Protein AF-A0A920UZS4-F1 (afdb_monomer)

Solvent-accessible surface area (backbone atoms only — not comparable to full-atom values): 7931 Å² total; per-residue (Å²): 126,90,69,92,79,90,79,90,76,89,75,79,86,76,70,95,82,78,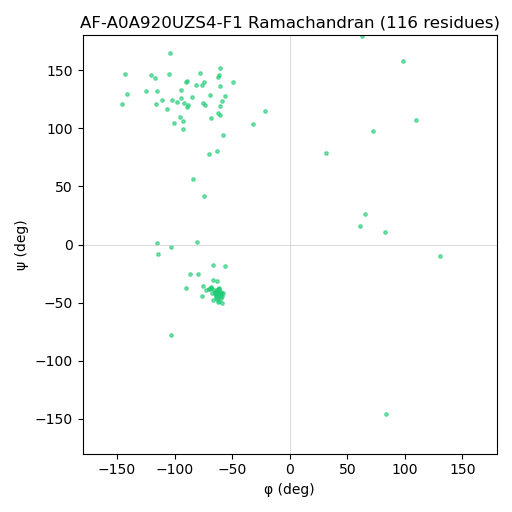79,85,78,76,76,83,70,78,75,83,76,78,84,65,104,62,88,72,96,71,86,78,75,66,60,69,60,52,51,52,53,50,49,51,49,63,72,44,34,79,64,44,51,48,53,55,54,49,52,42,29,52,54,38,52,52,48,51,54,51,39,44,74,72,66,35,50,69,63,78,94,77,67,54,80,64,86,50,67,50,80,55,98,56,64,64,62,61,52,48,53,37,69,75,65,72,53,84,83,133

Sequence (118 aa):
MPGRNIGVFCRCPKAPGTSHGAPDQGATHSAGEGDQNICTAQVLLANIAALYAMYHGPQGLKTIASGFTDSVKFSHLSLAAFGYTVVGEGYFDTLKIYPLASPEKSRRARANHGSIFA

Nearest PDB structures (foldseek):
  6m4y-assembly1_A-2  TM=8.102E-01  e=1.957E+00  Methanocaldococcus jannaschii DSM 2661
  3f9t-assembly1_B  TM=8.069E-01  e=2.243E+00  Methanocaldococcus jannaschii
  6jy1-assembly1_A-2  TM=8.122E-01  e=2.401E+00  Methanocaldococcus jannaschii DSM 2661

Foldseek 3Di:
DDDDDDDDDDDDDDDPDDDDDDPPPPDPPDDDPDDDPCPDDPVVVVVVVVVVCVVCDPVNVVVVQVVLQVVVVVVVVVCVVVVWDWDDDDDGNDIDTDDDPDVVVVVVVCVPPVDDDD

Mean predicted aligned error: 13.3 Å

pLDDT: mean 75.17, std 16.48, range [42.19, 96.88]

Structure (mmCIF, N/CA/C/O backbone):
data_AF-A0A920UZS4-F1
#
_entry.id   AF-A0A920UZS4-F1
#
loop_
_atom_site.group_PDB
_atom_site.id
_atom_site.type_symbol
_atom_site.label_atom_id
_atom_site.label_alt_id
_atom_site.label_comp_id
_atom_site.label_asym_id
_atom_site.label_entity_id
_atom_site.label_seq_id
_atom_site.pdbx_PDB_ins_code
_atom_site.Cartn_x
_atom_site.Cartn_y
_atom_site.Cartn_z
_atom_site.occupancy
_atom_site.B_iso_or_equiv
_atom_site.auth_seq_id
_atom_site.auth_comp_id
_atom_site.auth_asym_id
_atom_site.auth_atom_id
_atom_site.pdbx_PDB_model_num
ATOM 1 N N . MET A 1 1 ? -7.329 -6.733 -24.649 1.00 53.38 1 MET A N 1
ATOM 2 C CA . MET A 1 1 ? -6.872 -5.874 -23.536 1.00 53.38 1 MET A CA 1
ATOM 3 C C . MET A 1 1 ? -6.774 -4.443 -24.050 1.00 53.38 1 MET A C 1
ATOM 5 O O . MET A 1 1 ? -6.034 -4.245 -25.000 1.00 53.38 1 MET A O 1
ATOM 9 N N . PRO A 1 2 ? -7.461 -3.460 -23.453 1.00 68.31 2 PRO A N 1
ATOM 10 C CA . PRO A 1 2 ? -6.699 -2.499 -22.665 1.00 68.31 2 PRO A CA 1
ATOM 11 C C . PRO A 1 2 ? -5.659 -1.522 -23.231 1.00 68.31 2 PRO A C 1
ATOM 13 O O . PRO A 1 2 ? -4.798 -1.180 -22.431 1.00 68.31 2 PRO A O 1
ATOM 16 N N . GLY A 1 3 ? -5.638 -1.055 -24.481 1.00 67.88 3 GLY A N 1
ATOM 17 C CA . GLY A 1 3 ? -4.635 -0.052 -24.897 1.00 67.88 3 GLY A CA 1
ATOM 18 C C . GLY A 1 3 ? -3.266 -0.633 -25.302 1.00 67.88 3 GLY A C 1
ATOM 19 O O . GLY A 1 3 ? -3.209 -1.682 -25.936 1.00 67.88 3 GLY A O 1
ATOM 20 N N . ARG A 1 4 ? -2.151 0.068 -25.029 1.00 69.88 4 ARG A N 1
ATOM 21 C CA . ARG A 1 4 ? -0.830 -0.244 -25.625 1.00 69.88 4 ARG A CA 1
ATOM 22 C C . ARG A 1 4 ? -0.033 -1.275 -24.812 1.00 69.88 4 ARG A C 1
ATOM 24 O O . ARG A 1 4 ? 0.325 -1.012 -23.668 1.00 69.88 4 ARG A O 1
ATOM 31 N N . ASN A 1 5 ? 0.303 -2.412 -25.423 1.00 77.75 5 ASN A N 1
ATOM 32 C CA . ASN A 1 5 ? 1.131 -3.473 -24.842 1.00 77.75 5 ASN A CA 1
ATOM 33 C C . ASN A 1 5 ? 2.557 -3.478 -25.426 1.00 77.75 5 ASN A C 1
ATOM 35 O O . ASN A 1 5 ? 2.773 -3.154 -26.592 1.00 77.75 5 ASN A O 1
ATOM 39 N N . ILE A 1 6 ? 3.546 -3.849 -24.608 1.00 80.56 6 ILE A N 1
ATOM 40 C CA . ILE A 1 6 ? 4.926 -4.073 -25.061 1.00 80.56 6 ILE A CA 1
ATOM 41 C C . ILE A 1 6 ? 5.094 -5.563 -25.368 1.00 80.56 6 ILE A C 1
ATOM 43 O O . ILE A 1 6 ? 4.809 -6.403 -24.517 1.00 80.56 6 ILE A O 1
ATOM 47 N N . GLY A 1 7 ? 5.558 -5.885 -26.576 1.00 79.69 7 GLY A N 1
ATOM 48 C CA . GLY A 1 7 ? 5.863 -7.249 -27.006 1.00 79.69 7 GLY A CA 1
ATOM 49 C C . GLY A 1 7 ? 7.343 -7.411 -27.337 1.00 79.69 7 GLY A C 1
ATOM 50 O O . GLY A 1 7 ? 7.963 -6.507 -27.894 1.00 79.69 7 GLY A O 1
ATOM 51 N N . VAL A 1 8 ? 7.908 -8.573 -27.010 1.00 79.81 8 VAL A N 1
ATOM 52 C CA . VAL A 1 8 ? 9.258 -8.950 -27.442 1.00 79.81 8 VAL A CA 1
ATOM 53 C C . VAL A 1 8 ? 9.135 -9.725 -28.749 1.00 79.81 8 VAL A C 1
ATOM 55 O O . VAL A 1 8 ? 8.463 -10.752 -28.795 1.00 79.81 8 VAL A O 1
ATOM 58 N N . PHE A 1 9 ? 9.784 -9.238 -29.805 1.00 69.06 9 PHE A N 1
ATOM 59 C CA . PHE A 1 9 ? 9.847 -9.926 -31.093 1.00 69.06 9 PHE A CA 1
ATOM 60 C C . PHE A 1 9 ? 11.266 -10.425 -31.354 1.00 69.06 9 PHE A C 1
ATOM 62 O O . PHE A 1 9 ? 12.221 -9.647 -31.370 1.00 69.06 9 PHE A O 1
ATOM 69 N N . CYS A 1 10 ? 11.404 -11.726 -31.601 1.00 70.81 10 CYS A N 1
ATOM 70 C CA . CYS A 1 10 ? 12.648 -12.290 -32.107 1.00 70.81 10 CYS A CA 1
ATOM 71 C C . CYS A 1 10 ? 12.803 -11.904 -33.577 1.00 70.81 10 CYS A C 1
ATOM 73 O O . CYS A 1 10 ? 11.972 -12.254 -34.416 1.00 70.81 10 CYS A O 1
ATOM 75 N N . ARG A 1 11 ? 13.881 -11.193 -33.906 1.00 72.06 11 ARG A N 1
ATOM 76 C CA . ARG A 1 11 ? 14.242 -10.933 -35.299 1.00 72.06 11 ARG A CA 1
ATOM 77 C C . ARG A 1 11 ? 15.040 -12.123 -35.828 1.00 72.06 11 ARG A C 1
ATOM 79 O O . ARG A 1 11 ? 16.040 -12.493 -35.219 1.00 72.06 11 ARG A O 1
ATOM 86 N N . CYS A 1 12 ? 14.640 -12.702 -36.960 1.00 66.25 12 CYS A N 1
ATOM 87 C CA . CYS A 1 12 ? 15.486 -13.683 -37.640 1.00 66.25 12 CYS A CA 1
ATOM 88 C C . CYS A 1 12 ? 16.822 -13.030 -38.052 1.00 66.25 12 CYS A C 1
ATOM 90 O O . CYS A 1 12 ? 16.800 -11.907 -38.575 1.00 66.25 12 CYS A O 1
ATOM 92 N N . PRO A 1 13 ? 17.975 -13.700 -37.852 1.00 65.88 13 PRO A N 1
ATOM 93 C CA . PRO A 1 13 ? 19.258 -13.221 -38.354 1.00 65.88 13 PRO A CA 1
ATOM 94 C C . PRO A 1 13 ? 19.185 -13.078 -39.877 1.00 65.88 13 PRO A C 1
ATOM 96 O O . PRO A 1 13 ? 18.846 -14.031 -40.578 1.00 65.88 13 PRO A O 1
ATOM 99 N N . LYS A 1 14 ? 19.461 -11.882 -40.405 1.00 58.19 14 LYS A N 1
ATOM 100 C CA . LYS A 1 14 ? 19.522 -11.672 -41.856 1.00 58.19 14 LYS A CA 1
ATOM 101 C C . LYS A 1 14 ? 20.808 -12.282 -42.415 1.00 58.19 14 LYS A C 1
ATOM 103 O O . LYS A 1 14 ? 21.872 -12.125 -41.821 1.00 58.19 14 LYS A O 1
ATOM 108 N N . ALA A 1 15 ? 20.713 -12.920 -43.580 1.00 53.41 15 ALA A N 1
ATOM 109 C CA . ALA A 1 15 ? 21.881 -13.296 -44.370 1.00 53.41 15 ALA A CA 1
ATOM 110 C C . ALA A 1 15 ? 22.678 -12.035 -44.784 1.00 53.41 15 ALA A C 1
ATOM 112 O O . ALA A 1 15 ? 22.071 -10.980 -45.015 1.00 53.41 15 ALA A O 1
ATOM 113 N N . PRO A 1 16 ? 24.020 -12.108 -44.872 1.00 45.62 16 PRO A N 1
ATOM 114 C CA . PRO A 1 16 ? 24.845 -10.966 -45.254 1.00 45.62 16 PRO A CA 1
ATOM 115 C C . PRO A 1 16 ? 24.475 -10.490 -46.668 1.00 45.62 16 PRO A C 1
ATOM 117 O O . PRO A 1 16 ? 24.585 -11.251 -47.624 1.00 45.62 16 PRO A O 1
ATOM 120 N N . GLY A 1 17 ? 24.018 -9.237 -46.795 1.00 57.06 17 GLY A N 1
ATOM 121 C CA . GLY A 1 17 ? 23.816 -8.573 -48.093 1.00 57.06 17 GLY A CA 1
ATOM 122 C C . GLY A 1 17 ? 22.468 -7.882 -48.341 1.00 57.06 17 GLY A C 1
ATOM 123 O O . GLY A 1 17 ? 22.364 -7.137 -49.309 1.00 57.06 17 GLY A O 1
ATOM 124 N N . THR A 1 18 ? 21.436 -8.044 -47.505 1.00 54.56 18 THR A N 1
ATOM 125 C CA . THR A 1 18 ? 20.143 -7.367 -47.761 1.00 54.56 18 THR A CA 1
ATOM 126 C C . THR A 1 18 ? 20.050 -6.018 -47.044 1.00 54.56 18 THR A C 1
ATOM 128 O O . THR A 1 18 ? 19.854 -5.966 -45.824 1.00 54.56 18 THR A O 1
ATOM 131 N N . SER A 1 19 ? 20.167 -4.928 -47.799 1.00 56.00 19 SER A N 1
ATOM 132 C CA . SER A 1 19 ? 19.910 -3.567 -47.332 1.00 56.00 19 SER A CA 1
ATOM 133 C C . SER A 1 19 ? 18.401 -3.280 -47.270 1.00 56.00 19 SER A C 1
ATOM 135 O O . SER A 1 19 ? 17.618 -3.796 -48.059 1.00 56.00 19 SER A O 1
ATOM 137 N N . HIS A 1 20 ? 18.021 -2.449 -46.297 1.00 48.66 20 HIS A N 1
ATOM 138 C CA . HIS A 1 20 ? 16.681 -1.899 -46.053 1.00 48.66 20 HIS A CA 1
ATOM 139 C C . HIS A 1 20 ? 15.627 -2.883 -45.511 1.00 48.66 20 HIS A C 1
ATOM 141 O O . HIS A 1 20 ? 14.952 -3.613 -46.226 1.00 48.66 20 HIS A O 1
ATOM 147 N N . GLY A 1 21 ? 15.438 -2.863 -44.190 1.00 47.09 21 GLY A N 1
ATOM 148 C CA . GLY A 1 21 ? 14.102 -3.024 -43.618 1.00 47.09 21 GLY A CA 1
ATOM 149 C C . GLY A 1 21 ? 13.702 -1.650 -43.110 1.00 47.09 21 GLY A C 1
ATOM 150 O O . GLY A 1 21 ? 14.412 -1.121 -42.256 1.00 47.09 21 GLY A O 1
ATOM 151 N N . ALA A 1 22 ? 12.651 -1.055 -43.675 1.00 48.97 22 ALA A N 1
ATOM 152 C CA . ALA A 1 22 ? 12.109 0.202 -43.176 1.00 48.97 22 ALA A CA 1
ATOM 153 C C . ALA A 1 22 ? 11.895 0.095 -41.652 1.00 48.97 22 ALA A C 1
ATOM 155 O O . ALA A 1 22 ? 11.478 -0.973 -41.184 1.00 48.97 22 ALA A O 1
ATOM 156 N N . PRO A 1 23 ? 12.189 1.137 -40.851 1.00 50.09 23 PRO A N 1
ATOM 157 C CA . PRO A 1 23 ? 11.562 1.211 -39.544 1.00 50.09 23 PRO A CA 1
ATOM 158 C C . PRO A 1 23 ? 10.055 1.168 -39.803 1.00 50.09 23 PRO A C 1
ATOM 160 O O . PRO A 1 23 ? 9.567 1.909 -40.655 1.00 50.09 23 PRO A O 1
ATOM 163 N N . ASP A 1 24 ? 9.343 0.268 -39.131 1.00 51.38 24 ASP A N 1
ATOM 164 C CA . ASP A 1 24 ? 7.891 0.359 -39.023 1.00 51.38 24 ASP A CA 1
ATOM 165 C C . ASP A 1 24 ? 7.602 1.719 -38.373 1.00 51.38 24 ASP A C 1
ATOM 167 O O . ASP A 1 24 ? 7.767 1.911 -37.166 1.00 51.38 24 ASP A O 1
ATOM 171 N N . GLN A 1 25 ? 7.364 2.726 -39.216 1.00 47.34 25 GLN A N 1
ATOM 172 C CA . GLN A 1 25 ? 6.933 4.038 -38.778 1.00 47.34 25 GLN A CA 1
ATOM 173 C C . GLN A 1 25 ? 5.529 3.821 -38.254 1.00 47.34 25 GLN A C 1
ATOM 175 O O . GLN A 1 25 ? 4.632 3.533 -39.040 1.00 47.34 25 GLN A O 1
ATOM 180 N N . GLY A 1 26 ? 5.405 3.908 -36.924 1.00 48.81 26 GLY A N 1
ATOM 181 C CA . GLY A 1 26 ? 4.218 3.557 -36.157 1.00 48.81 26 GLY A CA 1
ATOM 182 C C . GLY A 1 26 ? 2.938 3.814 -36.930 1.00 48.81 26 GLY A C 1
ATOM 183 O O . GLY A 1 26 ? 2.516 4.958 -37.086 1.00 48.81 26 GLY A O 1
ATOM 184 N N . ALA A 1 27 ? 2.347 2.731 -37.423 1.00 46.81 27 ALA A N 1
ATOM 185 C CA . ALA A 1 27 ? 1.111 2.803 -38.159 1.00 46.81 27 ALA A CA 1
ATOM 186 C C . ALA A 1 27 ? 0.029 3.395 -37.247 1.00 46.81 27 ALA A C 1
ATOM 188 O O . ALA A 1 27 ? -0.421 2.764 -36.288 1.00 46.81 27 ALA A O 1
ATOM 189 N N . THR A 1 28 ? -0.427 4.609 -37.556 1.00 52.72 28 THR A N 1
ATOM 190 C CA . THR A 1 28 ? -1.772 5.038 -37.176 1.00 52.72 28 THR A CA 1
ATOM 191 C C . THR A 1 28 ? -2.746 4.242 -38.038 1.00 52.72 28 THR A C 1
ATOM 193 O O . THR A 1 28 ? -3.229 4.724 -39.060 1.00 52.72 28 THR A O 1
ATOM 196 N N . HIS A 1 29 ? -2.972 2.979 -37.667 1.00 49.66 29 HIS A N 1
ATOM 197 C CA . HIS A 1 29 ? -4.013 2.150 -38.261 1.00 49.66 29 HIS A CA 1
ATOM 198 C C . HIS A 1 29 ? -5.371 2.794 -37.972 1.00 49.66 29 HIS A C 1
ATOM 200 O O . HIS A 1 29 ? -5.790 2.911 -36.821 1.00 49.66 29 HIS A O 1
ATOM 206 N N . SER A 1 30 ? -6.034 3.264 -39.025 1.00 47.12 30 SER A N 1
ATOM 207 C CA . SER A 1 30 ? -7.364 3.854 -38.944 1.00 47.12 30 SER A CA 1
ATOM 208 C C . SER A 1 30 ? -8.426 2.801 -38.606 1.00 47.12 30 SER A C 1
ATOM 210 O O . SER A 1 30 ? -8.507 1.768 -39.263 1.00 47.12 30 SER A O 1
ATOM 212 N N . ALA A 1 31 ? -9.218 3.124 -37.578 1.00 50.47 31 ALA A N 1
ATOM 213 C CA . ALA A 1 31 ? -10.592 2.709 -37.275 1.00 50.47 31 ALA A CA 1
ATOM 214 C C . ALA A 1 31 ? -11.031 1.298 -37.721 1.00 50.47 31 ALA A C 1
ATOM 216 O O . ALA A 1 31 ? -11.787 1.139 -38.675 1.00 50.47 31 ALA A O 1
ATOM 217 N N . GLY A 1 32 ? -10.638 0.281 -36.954 1.00 42.19 32 GLY A N 1
ATOM 218 C CA . GLY A 1 32 ? -11.499 -0.885 -36.747 1.00 42.19 32 GLY A CA 1
ATOM 219 C C . GLY A 1 32 ? -12.399 -0.625 -35.539 1.00 42.19 32 GLY A C 1
ATOM 220 O O . GLY A 1 32 ? -11.931 -0.044 -34.559 1.00 42.19 32 GLY A O 1
ATOM 221 N N . GLU A 1 33 ? -13.669 -1.034 -35.592 1.00 53.97 33 GLU A N 1
ATOM 222 C CA . GLU A 1 33 ? -14.553 -1.120 -34.419 1.00 53.97 33 GLU A CA 1
ATOM 223 C C . GLU A 1 33 ? -13.983 -2.164 -33.446 1.00 53.97 33 GLU A C 1
ATOM 225 O O . GLU A 1 33 ? -14.341 -3.338 -33.449 1.00 53.97 33 GLU A O 1
ATOM 230 N N . GLY A 1 34 ? -12.996 -1.741 -32.667 1.00 51.69 34 GLY A N 1
ATOM 231 C CA . GLY A 1 34 ? -12.260 -2.565 -31.728 1.00 51.69 34 GLY A CA 1
ATOM 232 C C . GLY A 1 34 ? -11.894 -1.712 -30.530 1.00 51.69 34 GLY A C 1
ATOM 233 O O . GLY A 1 34 ? -11.264 -0.669 -30.678 1.00 51.69 34 GLY A O 1
ATOM 234 N N . ASP A 1 35 ? -12.359 -2.157 -29.366 1.00 57.06 35 ASP A N 1
ATOM 235 C CA . ASP A 1 35 ? -12.199 -1.558 -28.045 1.00 57.06 35 ASP A CA 1
ATOM 236 C C . ASP A 1 35 ? -11.006 -0.588 -27.900 1.00 57.06 35 ASP A C 1
ATOM 238 O O . ASP A 1 35 ? -9.847 -1.003 -27.842 1.00 57.06 35 ASP A O 1
ATOM 242 N N . GLN A 1 36 ? -11.364 0.682 -27.658 1.00 54.31 36 GLN A N 1
ATOM 243 C CA . GLN A 1 36 ? -10.650 1.732 -26.904 1.00 54.31 36 GLN A CA 1
ATOM 244 C C . GLN A 1 36 ? -10.061 2.905 -27.705 1.00 54.31 36 GLN A C 1
ATOM 246 O O . GLN A 1 36 ? -8.989 2.839 -28.295 1.00 54.31 36 GLN A O 1
ATOM 251 N N . ASN A 1 37 ? -10.727 4.057 -27.567 1.00 66.56 37 ASN A N 1
ATOM 252 C CA . ASN A 1 37 ? -10.337 5.392 -28.041 1.00 66.56 37 ASN A CA 1
ATOM 253 C C . ASN A 1 37 ? -9.198 6.027 -27.199 1.00 66.56 37 ASN A C 1
ATOM 255 O O . ASN A 1 37 ? -9.264 7.200 -26.828 1.00 66.56 37 ASN A O 1
ATOM 259 N N . ILE A 1 38 ? -8.178 5.249 -26.813 1.00 63.28 38 ILE A N 1
ATOM 260 C CA . ILE A 1 38 ? -7.034 5.745 -26.031 1.00 63.28 38 ILE A CA 1
ATOM 261 C C . ILE A 1 38 ? -5.907 6.157 -26.993 1.00 63.28 38 ILE A C 1
ATOM 263 O O . ILE A 1 38 ? -5.155 5.338 -27.510 1.00 63.28 38 ILE A O 1
ATOM 267 N N . CYS A 1 39 ? -5.805 7.459 -27.265 1.00 71.69 39 CYS A N 1
ATOM 268 C CA . CYS A 1 39 ? -4.771 8.002 -28.157 1.00 71.69 39 CYS A CA 1
ATOM 269 C C . CYS A 1 39 ? -3.492 8.386 -27.397 1.00 71.69 39 CYS A C 1
ATOM 271 O O . CYS A 1 39 ? -2.382 8.146 -27.871 1.00 71.69 39 CYS A O 1
ATOM 273 N N . THR A 1 40 ? -3.643 8.928 -26.185 1.00 69.94 40 THR A N 1
ATOM 274 C CA . THR A 1 40 ? -2.533 9.291 -25.296 1.00 69.94 40 THR A CA 1
ATOM 275 C C . THR A 1 40 ? -2.613 8.444 -24.036 1.00 69.94 40 THR A C 1
ATOM 277 O O . THR A 1 40 ? -3.603 8.490 -23.310 1.00 69.94 40 THR A O 1
ATOM 280 N N . ALA A 1 41 ? -1.560 7.674 -23.769 1.00 77.62 41 ALA A N 1
ATOM 281 C CA . ALA A 1 41 ? -1.415 6.894 -22.543 1.00 77.62 41 ALA A CA 1
ATOM 282 C C . ALA A 1 41 ? -0.411 7.556 -21.586 1.00 77.62 41 ALA A C 1
ATOM 284 O O . ALA A 1 41 ? 0.402 8.392 -21.984 1.00 77.62 41 ALA A O 1
ATOM 285 N N . GLN A 1 42 ? -0.412 7.140 -20.319 1.00 86.06 42 GLN A N 1
ATOM 286 C CA . GLN A 1 42 ? 0.514 7.639 -19.296 1.00 86.06 42 GLN A CA 1
ATOM 287 C C . GLN A 1 42 ? 1.864 6.901 -19.319 1.00 86.06 42 GLN A C 1
ATOM 289 O O . GLN A 1 42 ? 2.303 6.339 -18.317 1.00 86.06 42 GLN A O 1
ATOM 294 N N . VAL A 1 43 ? 2.544 6.908 -20.471 1.00 86.31 43 VAL A N 1
ATOM 295 C CA . VAL A 1 43 ? 3.814 6.175 -20.657 1.00 86.31 43 VAL A CA 1
ATOM 296 C C . VAL A 1 43 ? 4.904 6.685 -19.709 1.00 86.31 43 VAL A C 1
ATOM 298 O O . VAL A 1 43 ? 5.650 5.893 -19.141 1.00 86.31 43 VAL A O 1
ATOM 301 N N . LEU A 1 44 ? 4.969 8.001 -19.477 1.00 91.81 44 LEU A N 1
ATOM 302 C CA . LEU A 1 44 ? 5.957 8.583 -18.567 1.00 91.81 44 LEU A CA 1
ATOM 303 C C . LEU A 1 44 ? 5.756 8.114 -17.118 1.00 91.81 44 LEU A C 1
ATOM 305 O O . LEU A 1 44 ? 6.718 7.713 -16.469 1.00 91.81 44 LEU A O 1
ATOM 309 N N . LEU A 1 45 ? 4.515 8.124 -16.619 1.00 91.81 45 LEU A N 1
ATOM 310 C CA . LEU A 1 45 ? 4.219 7.694 -15.249 1.00 91.81 45 LEU A CA 1
ATOM 311 C C . LEU A 1 45 ? 4.445 6.187 -15.090 1.00 91.81 45 LEU A C 1
ATOM 313 O O . LEU A 1 45 ? 4.984 5.759 -14.073 1.00 91.81 45 LEU A O 1
ATOM 317 N N . ALA A 1 46 ? 4.110 5.395 -16.113 1.00 89.88 46 ALA A N 1
ATOM 318 C CA . ALA A 1 46 ? 4.394 3.963 -16.130 1.00 89.88 46 ALA A CA 1
ATOM 319 C C . ALA A 1 46 ? 5.905 3.680 -16.038 1.00 89.88 46 ALA A C 1
ATOM 321 O O . ALA A 1 46 ? 6.322 2.821 -15.261 1.00 89.88 46 ALA A O 1
ATOM 322 N N . ASN A 1 47 ? 6.734 4.446 -16.755 1.00 93.38 47 ASN A N 1
ATOM 323 C CA . ASN A 1 47 ? 8.190 4.318 -16.675 1.00 93.38 47 ASN A CA 1
ATOM 324 C C . ASN A 1 47 ? 8.726 4.699 -15.291 1.00 93.38 47 ASN A C 1
ATOM 326 O O . ASN A 1 47 ? 9.577 3.994 -14.755 1.00 93.38 47 ASN A O 1
ATOM 330 N N . ILE A 1 48 ? 8.218 5.775 -14.683 1.00 96.62 48 ILE A N 1
ATOM 331 C CA . ILE A 1 48 ? 8.624 6.174 -13.328 1.00 96.62 48 ILE A CA 1
ATOM 332 C C . ILE A 1 48 ? 8.237 5.093 -12.308 1.00 96.62 48 ILE A C 1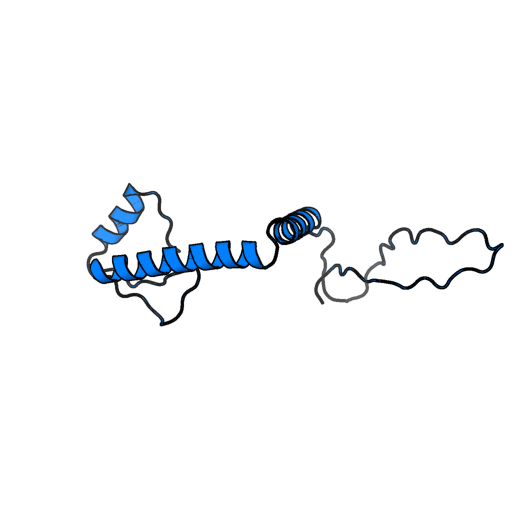
ATOM 334 O O . ILE A 1 48 ? 9.055 4.741 -11.461 1.00 96.62 48 ILE A O 1
ATOM 338 N N . ALA A 1 49 ? 7.038 4.513 -12.414 1.00 93.62 49 ALA A N 1
ATOM 339 C CA . ALA A 1 49 ? 6.609 3.417 -11.546 1.00 93.62 49 ALA A CA 1
ATOM 340 C C . ALA A 1 49 ? 7.485 2.160 -11.717 1.00 93.62 49 ALA A C 1
ATOM 342 O O . ALA A 1 49 ? 7.864 1.530 -10.728 1.00 93.62 49 ALA A O 1
ATOM 343 N N . ALA A 1 50 ? 7.863 1.820 -12.954 1.00 93.00 50 ALA A N 1
ATOM 344 C CA . ALA A 1 50 ? 8.774 0.711 -13.225 1.00 93.00 50 ALA A CA 1
ATOM 345 C C . ALA A 1 50 ? 10.168 0.958 -12.625 1.00 93.00 50 ALA A C 1
ATOM 347 O O . ALA A 1 50 ? 10.720 0.078 -11.965 1.00 93.00 50 ALA A O 1
ATOM 348 N N . LEU A 1 51 ? 10.711 2.168 -12.786 1.00 95.50 51 LEU A N 1
ATOM 349 C CA . LEU A 1 51 ? 11.991 2.558 -12.194 1.00 95.50 51 LEU A CA 1
ATOM 350 C C . LEU A 1 51 ? 11.942 2.539 -10.663 1.00 95.50 51 LEU A C 1
ATOM 352 O O . LEU A 1 51 ? 12.892 2.076 -10.039 1.00 95.50 51 LEU A O 1
ATOM 356 N N . TYR A 1 52 ? 10.832 2.965 -10.056 1.00 96.62 52 TYR A N 1
ATOM 357 C CA . TYR A 1 52 ? 10.622 2.873 -8.610 1.00 96.62 52 TYR A CA 1
ATOM 358 C C . TYR A 1 52 ? 10.677 1.416 -8.126 1.00 96.62 52 TYR A C 1
ATOM 360 O O . TYR A 1 52 ? 11.376 1.099 -7.161 1.00 96.62 52 TYR A O 1
ATOM 368 N N . ALA A 1 53 ? 10.003 0.508 -8.837 1.00 95.19 53 ALA A N 1
ATOM 369 C CA . ALA A 1 53 ? 10.031 -0.917 -8.523 1.00 95.19 53 ALA A CA 1
ATOM 370 C C . ALA A 1 53 ? 11.429 -1.536 -8.709 1.00 95.19 53 ALA A C 1
ATOM 372 O O . ALA A 1 53 ? 11.862 -2.323 -7.868 1.00 95.19 53 ALA A O 1
ATOM 373 N N . MET A 1 54 ? 12.154 -1.162 -9.770 1.00 95.31 54 MET A N 1
ATOM 374 C CA . MET A 1 54 ? 13.536 -1.605 -9.998 1.00 95.31 54 MET A CA 1
ATOM 375 C C . MET A 1 54 ? 14.494 -1.084 -8.923 1.00 95.31 54 MET A C 1
ATOM 377 O O . MET A 1 54 ? 15.357 -1.829 -8.469 1.00 95.31 54 MET A O 1
ATOM 381 N N . TYR A 1 55 ? 14.331 0.174 -8.509 1.00 96.88 55 TYR A N 1
ATOM 382 C CA . TYR A 1 55 ? 15.180 0.825 -7.514 1.00 96.88 55 TYR A CA 1
ATOM 383 C C . TYR A 1 55 ? 15.032 0.192 -6.127 1.00 96.88 55 TYR A C 1
ATOM 385 O O . TYR A 1 55 ? 16.028 -0.131 -5.484 1.00 96.88 55 TYR A O 1
ATOM 393 N N . HIS A 1 56 ? 13.795 -0.020 -5.670 1.00 96.25 56 HIS A N 1
ATOM 394 C CA . HIS A 1 56 ? 13.541 -0.628 -4.362 1.00 96.25 56 HIS A CA 1
ATOM 395 C C . HIS A 1 56 ? 13.689 -2.155 -4.367 1.00 96.25 56 HIS A C 1
ATOM 397 O O . HIS A 1 56 ? 13.956 -2.760 -3.323 1.00 96.25 56 HIS A O 1
ATOM 403 N N . GLY A 1 57 ? 13.500 -2.793 -5.523 1.00 95.94 57 GLY A N 1
ATOM 404 C CA . GLY A 1 57 ? 13.473 -4.243 -5.648 1.00 95.94 57 GLY A CA 1
ATOM 405 C C . GLY A 1 57 ? 12.326 -4.899 -4.858 1.00 95.94 57 GLY A C 1
ATOM 406 O O . GLY A 1 57 ? 11.546 -4.241 -4.161 1.00 95.94 57 GLY A O 1
ATOM 407 N N . PRO A 1 58 ? 12.207 -6.236 -4.918 1.00 94.62 58 PRO A N 1
ATOM 408 C CA . PRO A 1 58 ? 11.109 -6.955 -4.272 1.00 94.62 58 PRO A CA 1
ATOM 409 C C . PRO A 1 58 ? 11.153 -6.870 -2.741 1.00 94.62 58 PRO A C 1
ATOM 411 O O . PRO A 1 58 ? 10.111 -6.911 -2.092 1.00 94.62 58 PRO A O 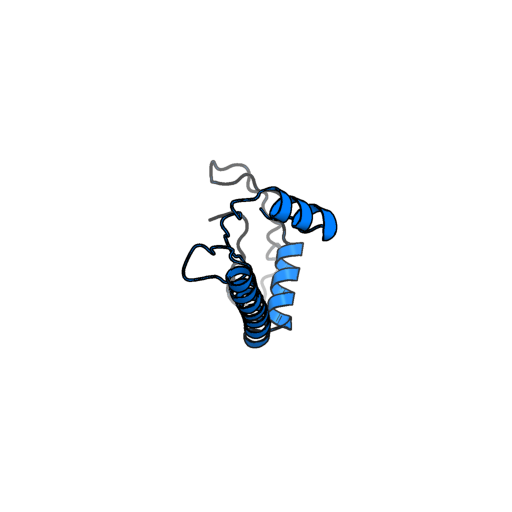1
ATOM 414 N N . GLN A 1 59 ? 12.345 -6.767 -2.150 1.00 95.69 59 GLN A N 1
ATOM 415 C CA . GLN A 1 59 ? 12.501 -6.653 -0.699 1.00 95.69 59 GLN A CA 1
ATOM 416 C C . GLN A 1 59 ? 12.145 -5.247 -0.207 1.00 95.69 59 GLN A C 1
ATOM 418 O O . GLN A 1 59 ? 11.391 -5.129 0.753 1.00 95.69 59 GLN A O 1
ATOM 423 N N . GLY A 1 60 ? 12.601 -4.189 -0.888 1.00 95.62 60 GLY A N 1
ATOM 424 C CA . GLY A 1 60 ? 12.289 -2.813 -0.501 1.00 95.62 60 GLY A CA 1
ATOM 425 C C . GLY A 1 60 ? 10.793 -2.515 -0.571 1.00 95.62 60 GLY A C 1
ATOM 426 O O . GLY A 1 60 ? 10.240 -1.953 0.372 1.00 95.62 60 GLY A O 1
ATOM 427 N N . LEU A 1 61 ? 10.110 -2.980 -1.625 1.00 95.94 61 LEU A N 1
ATOM 428 C CA . LEU A 1 61 ? 8.653 -2.841 -1.732 1.00 95.94 61 LEU A CA 1
ATOM 429 C C . LEU A 1 61 ? 7.911 -3.584 -0.613 1.00 95.94 61 LEU A C 1
ATOM 431 O O . LEU A 1 61 ? 6.945 -3.051 -0.071 1.00 95.94 61 LEU A O 1
ATOM 435 N N . LYS A 1 62 ? 8.379 -4.776 -0.215 1.00 95.75 62 LYS A N 1
ATOM 436 C CA . LYS A 1 62 ? 7.820 -5.499 0.939 1.00 95.75 62 LYS A CA 1
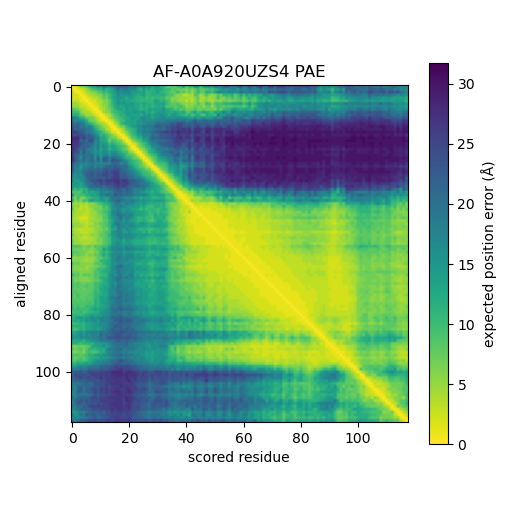ATOM 437 C C . LYS A 1 62 ? 8.028 -4.734 2.241 1.00 95.75 62 LYS A C 1
ATOM 439 O O . LYS A 1 62 ? 7.096 -4.645 3.026 1.00 95.75 62 LYS A O 1
ATOM 444 N N . THR A 1 63 ? 9.203 -4.151 2.459 1.00 96.25 63 THR A N 1
ATOM 445 C CA . THR A 1 63 ? 9.474 -3.337 3.653 1.00 96.25 63 THR A CA 1
ATOM 446 C C . THR A 1 63 ? 8.551 -2.122 3.726 1.00 96.25 63 THR A C 1
ATOM 448 O O . THR A 1 63 ? 7.975 -1.857 4.778 1.00 96.25 63 THR A O 1
ATOM 451 N N . ILE A 1 64 ? 8.357 -1.421 2.605 1.00 95.31 64 ILE A N 1
ATOM 452 C CA . ILE A 1 64 ? 7.444 -0.273 2.516 1.00 95.31 64 ILE A CA 1
ATOM 453 C C . ILE A 1 64 ? 6.003 -0.711 2.822 1.00 95.31 64 ILE A C 1
ATOM 455 O O . ILE A 1 64 ? 5.337 -0.114 3.667 1.00 95.31 64 ILE A O 1
ATOM 459 N N . ALA A 1 65 ? 5.544 -1.794 2.190 1.00 93.69 65 ALA A N 1
ATOM 460 C CA . ALA A 1 65 ? 4.209 -2.352 2.392 1.00 93.69 65 ALA A CA 1
ATOM 461 C C . ALA A 1 65 ? 3.959 -2.793 3.848 1.00 93.69 65 ALA A C 1
ATOM 463 O O . ALA A 1 65 ? 2.914 -2.486 4.429 1.00 93.69 65 ALA A O 1
ATOM 464 N N . SER A 1 66 ? 4.931 -3.471 4.460 1.00 93.81 66 SER A N 1
ATOM 465 C CA . SER A 1 66 ? 4.865 -3.867 5.868 1.00 93.81 66 SER A CA 1
ATOM 466 C C . SER A 1 66 ? 4.824 -2.650 6.791 1.00 93.81 66 SER A C 1
ATOM 468 O O . SER A 1 66 ? 4.003 -2.619 7.700 1.00 93.81 66 SER A O 1
ATOM 470 N N . GLY A 1 67 ? 5.622 -1.612 6.517 1.00 94.50 67 GLY A N 1
ATOM 471 C CA . GLY A 1 67 ? 5.625 -0.376 7.304 1.00 94.50 67 GLY A CA 1
ATOM 472 C C . GLY A 1 67 ? 4.268 0.338 7.323 1.00 94.50 67 GLY A C 1
ATOM 473 O O . GLY A 1 67 ? 3.817 0.782 8.385 1.00 94.50 67 GLY A O 1
ATOM 474 N N . PHE A 1 68 ? 3.573 0.393 6.181 1.00 93.88 68 PHE A N 1
ATOM 475 C CA . PHE A 1 68 ? 2.192 0.886 6.133 1.00 93.88 68 PHE A CA 1
ATOM 476 C C . PHE A 1 68 ? 1.263 0.016 6.975 1.00 93.88 68 PHE A C 1
ATOM 478 O O . PHE A 1 68 ? 0.556 0.531 7.839 1.00 93.88 68 PHE A O 1
ATOM 485 N N . THR A 1 69 ? 1.333 -1.302 6.786 1.00 92.94 69 THR A N 1
ATOM 486 C CA . THR A 1 69 ? 0.488 -2.257 7.513 1.00 92.94 69 THR A CA 1
ATOM 487 C C . THR A 1 69 ? 0.673 -2.137 9.028 1.00 92.94 69 THR A C 1
ATOM 489 O O . THR A 1 69 ? -0.301 -2.142 9.779 1.00 92.94 69 THR A O 1
ATOM 492 N N . ASP A 1 70 ? 1.906 -1.977 9.502 1.00 92.44 70 ASP A N 1
ATOM 493 C CA . ASP A 1 70 ? 2.199 -1.837 10.928 1.00 92.44 70 ASP A CA 1
ATOM 494 C C . ASP A 1 70 ? 1.709 -0.498 11.495 1.00 92.44 70 ASP A C 1
ATOM 496 O O . ASP A 1 70 ? 1.121 -0.465 12.579 1.00 92.44 70 ASP A O 1
ATOM 500 N N . SER A 1 71 ? 1.835 0.590 10.730 1.00 92.31 71 SER A N 1
ATOM 501 C CA . SER A 1 71 ? 1.263 1.896 11.097 1.00 92.31 71 SER A CA 1
ATOM 502 C C . SER A 1 71 ? -0.265 1.830 11.217 1.00 92.31 71 SER A C 1
ATOM 504 O O . SER A 1 71 ? -0.871 2.422 12.117 1.00 92.31 71 SER A O 1
ATOM 506 N N . VAL A 1 72 ? -0.905 1.058 10.340 1.00 91.81 72 VAL A N 1
ATOM 507 C CA . VAL A 1 72 ? -2.356 0.862 10.349 1.00 91.81 72 VAL A CA 1
ATOM 508 C C . VAL A 1 72 ? -2.785 -0.030 11.512 1.00 91.81 72 VAL A C 1
ATOM 510 O O . VAL A 1 72 ? -3.763 0.293 12.184 1.00 91.81 72 VAL A O 1
ATOM 513 N N . LYS A 1 73 ? -2.032 -1.087 11.843 1.00 90.62 73 LYS A N 1
ATOM 514 C CA . LYS A 1 73 ? -2.278 -1.894 13.054 1.00 90.62 73 LYS A CA 1
ATOM 515 C C . LYS A 1 73 ? -2.194 -1.048 14.319 1.00 90.62 73 LYS A C 1
ATOM 517 O O . LYS A 1 73 ? -3.068 -1.145 15.177 1.00 90.62 73 LYS A O 1
ATOM 522 N N . PHE A 1 74 ? -1.182 -0.190 14.417 1.00 90.94 74 PHE A N 1
ATOM 523 C CA . PHE A 1 74 ? -1.059 0.739 15.535 1.00 90.94 74 PHE A CA 1
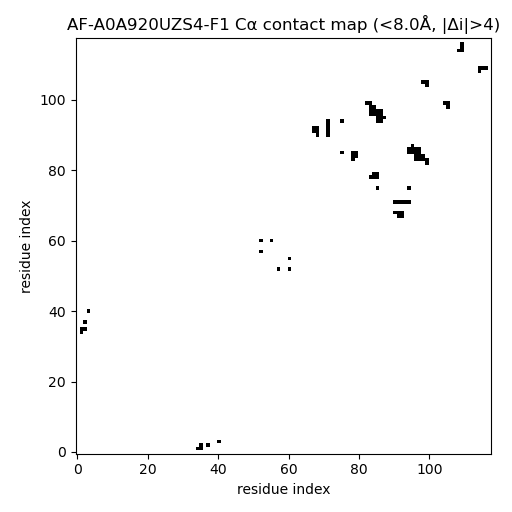ATOM 524 C C . PHE A 1 74 ? -2.267 1.685 15.622 1.00 90.94 74 PHE A C 1
ATOM 526 O O . PHE A 1 74 ? -2.827 1.897 16.701 1.00 90.94 74 PHE A O 1
ATOM 533 N N . SER A 1 75 ? -2.717 2.200 14.476 1.00 89.38 75 SER A N 1
ATOM 534 C CA . SER A 1 75 ? -3.900 3.060 14.392 1.00 89.38 75 SER A CA 1
ATOM 535 C C . SER A 1 75 ? -5.179 2.323 14.793 1.00 89.38 75 SER A C 1
ATOM 537 O O . SER A 1 75 ? -5.983 2.873 15.538 1.00 89.38 75 SER A O 1
ATOM 539 N N . HIS A 1 76 ? -5.349 1.068 14.369 1.00 88.75 76 HIS A N 1
ATOM 540 C CA . HIS A 1 76 ? -6.477 0.215 14.745 1.00 88.75 76 HIS A CA 1
ATOM 541 C C . HIS A 1 76 ? -6.556 0.029 16.264 1.00 88.75 76 HIS A C 1
ATOM 543 O O . HIS A 1 76 ? -7.600 0.286 16.861 1.00 88.75 76 HIS A O 1
ATOM 549 N N . LEU A 1 77 ? -5.440 -0.351 16.896 1.00 88.94 77 LEU A N 1
ATOM 550 C CA . LEU A 1 77 ? -5.362 -0.524 18.350 1.00 88.94 77 LEU A CA 1
ATOM 551 C C . LEU A 1 77 ? -5.664 0.783 19.089 1.00 88.94 77 LEU A C 1
ATOM 553 O O . LEU A 1 77 ? -6.415 0.790 20.063 1.00 88.94 77 LEU A O 1
ATOM 557 N N . SER A 1 78 ? -5.122 1.897 18.594 1.00 87.81 78 SER A N 1
ATOM 558 C CA . SER A 1 78 ? -5.364 3.221 19.168 1.00 87.81 78 SER A CA 1
ATOM 559 C C . SER A 1 78 ? -6.841 3.611 19.067 1.00 87.81 78 SER A C 1
ATOM 561 O O . SER A 1 78 ? -7.444 4.026 20.053 1.00 87.81 78 SER A O 1
ATOM 563 N N . LEU A 1 79 ? -7.460 3.433 17.898 1.00 86.81 79 LEU A N 1
ATOM 564 C CA . LEU A 1 79 ? -8.876 3.729 17.665 1.00 86.81 79 LEU A CA 1
ATOM 565 C C . LEU A 1 79 ? -9.793 2.864 18.539 1.00 86.81 79 LEU A C 1
ATOM 567 O O . LEU A 1 79 ? -10.741 3.396 19.121 1.00 86.81 79 LEU A O 1
ATOM 571 N N . ALA A 1 80 ? -9.473 1.577 18.693 1.00 85.25 80 ALA A N 1
ATOM 572 C CA . ALA A 1 80 ? -10.183 0.678 19.596 1.00 85.25 80 ALA A CA 1
ATOM 573 C C . ALA A 1 80 ? -10.080 1.144 21.060 1.00 85.25 80 ALA A C 1
ATOM 575 O O . ALA A 1 80 ? -11.090 1.188 21.761 1.00 85.25 80 ALA A O 1
ATOM 576 N N . ALA A 1 81 ? -8.898 1.586 21.505 1.00 85.94 81 ALA A N 1
ATOM 577 C CA . ALA A 1 81 ? -8.708 2.151 22.844 1.00 85.94 81 ALA A CA 1
ATOM 578 C C . ALA A 1 81 ? -9.509 3.451 23.066 1.00 85.94 81 ALA A C 1
ATOM 580 O O . ALA A 1 81 ? -9.986 3.706 24.170 1.00 85.94 81 ALA A O 1
ATOM 581 N N . PHE A 1 82 ? -9.717 4.252 22.014 1.00 83.75 82 PHE A N 1
ATOM 582 C CA . PHE A 1 82 ? -10.588 5.434 22.044 1.00 83.75 82 PHE A CA 1
ATOM 583 C C . PHE A 1 82 ? -12.089 5.112 21.900 1.00 83.75 82 PHE A C 1
ATOM 585 O O . PHE A 1 82 ? -12.909 6.034 21.882 1.00 83.75 82 PHE A O 1
ATOM 592 N N . GLY A 1 83 ? -12.463 3.831 21.816 1.00 83.62 83 GLY A N 1
ATOM 593 C CA . GLY A 1 83 ? -13.851 3.373 21.746 1.00 83.62 83 GLY A CA 1
ATOM 594 C C . GLY A 1 83 ? -14.472 3.412 20.347 1.00 83.62 83 GLY A C 1
ATOM 595 O O . GLY A 1 83 ? -15.686 3.250 20.220 1.00 83.62 83 GLY A O 1
ATOM 596 N N . TYR A 1 84 ? -13.680 3.630 19.293 1.00 85.00 84 TYR A N 1
ATOM 597 C CA . TYR A 1 84 ? -14.162 3.494 17.920 1.00 85.00 84 TYR A CA 1
ATOM 598 C C . TYR A 1 84 ? -14.261 2.016 17.546 1.00 85.00 84 TYR A C 1
ATOM 600 O O . TYR A 1 84 ? -13.359 1.226 17.813 1.00 85.00 84 TYR A O 1
ATOM 608 N N . THR A 1 85 ? -15.352 1.644 16.880 1.00 83.75 85 THR A N 1
ATOM 609 C CA . THR A 1 85 ? -15.507 0.291 16.336 1.00 83.75 85 THR A CA 1
ATOM 610 C C . THR A 1 85 ? -14.927 0.247 14.927 1.00 83.75 85 THR A C 1
ATOM 612 O O . THR A 1 85 ? -15.401 0.963 14.043 1.00 83.75 85 THR A O 1
ATOM 615 N N . VAL A 1 86 ? -13.907 -0.583 14.715 1.00 84.94 86 VAL A N 1
ATOM 616 C CA . VAL A 1 86 ? -13.312 -0.824 13.394 1.00 84.94 86 VAL A CA 1
ATOM 617 C C . VAL A 1 86 ? -14.031 -1.991 12.714 1.00 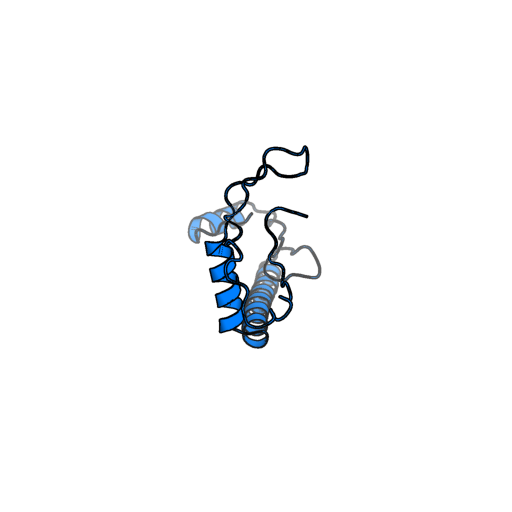84.94 86 VAL A C 1
ATOM 619 O O . VAL A 1 86 ? -14.383 -2.972 13.363 1.00 84.94 86 VAL A O 1
ATOM 622 N N . VAL A 1 87 ? -14.270 -1.878 11.409 1.00 82.88 87 VAL A N 1
ATOM 623 C CA . VAL A 1 87 ? -15.030 -2.849 10.613 1.00 82.88 87 VAL A CA 1
ATOM 624 C C . VAL A 1 87 ? -14.087 -3.729 9.795 1.00 82.88 87 VAL A C 1
ATOM 626 O O . VAL A 1 87 ? -13.339 -3.214 8.967 1.00 82.88 87 VAL A O 1
ATOM 629 N N . GLY A 1 88 ? -14.200 -5.049 9.968 1.00 79.25 88 GLY A N 1
ATOM 630 C CA . GLY A 1 88 ? -13.457 -6.063 9.209 1.00 79.25 88 GLY A CA 1
ATOM 631 C C . GLY A 1 88 ? -12.223 -6.612 9.937 1.00 79.25 88 GLY A C 1
ATOM 632 O O . GLY A 1 88 ? -11.689 -5.974 10.839 1.00 79.25 88 GLY A O 1
ATOM 633 N N . GLU A 1 89 ? -11.779 -7.807 9.533 1.00 74.06 89 GLU A N 1
ATOM 634 C CA . GLU A 1 89 ? -10.681 -8.551 10.184 1.00 74.06 89 GLU A CA 1
ATOM 635 C C . GLU A 1 89 ? -9.340 -8.485 9.424 1.00 74.06 89 GLU A C 1
ATOM 637 O O . GLU A 1 89 ? -8.329 -8.999 9.896 1.00 74.06 89 GLU A O 1
ATOM 642 N N . GLY A 1 90 ? -9.298 -7.819 8.264 1.00 82.31 90 GLY A N 1
ATOM 643 C CA . GLY A 1 90 ? -8.086 -7.660 7.460 1.00 82.31 90 GLY A CA 1
ATOM 644 C C . GLY A 1 90 ? -7.993 -6.273 6.837 1.00 82.31 90 GLY A C 1
ATOM 645 O O . GLY A 1 90 ? -8.937 -5.806 6.203 1.00 82.31 90 GLY A O 1
ATOM 646 N N . TYR A 1 91 ? -6.847 -5.620 7.016 1.00 85.38 91 TYR A N 1
ATOM 647 C CA . TYR A 1 91 ? -6.551 -4.299 6.471 1.00 85.38 91 TYR A CA 1
ATOM 648 C C . TYR A 1 91 ? -5.083 -4.215 6.051 1.00 85.38 91 TYR A C 1
ATOM 650 O O . TYR A 1 91 ? -4.213 -4.839 6.659 1.00 85.38 91 TYR A O 1
ATOM 658 N N . PHE A 1 92 ? -4.824 -3.442 4.996 1.00 87.56 92 PHE A N 1
ATOM 659 C CA . PHE A 1 92 ? -3.476 -3.125 4.533 1.00 87.56 92 PHE A CA 1
ATOM 660 C C . PHE A 1 92 ? -3.110 -1.699 4.952 1.00 87.56 92 PHE A C 1
ATOM 662 O O . PHE A 1 92 ? -2.442 -1.509 5.961 1.00 87.56 92 PHE A O 1
ATOM 669 N N . ASP A 1 93 ? -3.627 -0.700 4.240 1.00 90.69 93 ASP A N 1
ATOM 670 C CA . ASP A 1 93 ? -3.382 0.728 4.473 1.00 90.69 93 ASP A CA 1
ATOM 671 C C . ASP A 1 93 ? -4.633 1.508 4.923 1.00 90.69 93 ASP A C 1
ATOM 673 O O . ASP A 1 93 ? -4.538 2.667 5.321 1.00 90.69 93 ASP A O 1
ATOM 677 N N . THR A 1 94 ? -5.809 0.874 4.891 1.00 89.06 94 THR A N 1
ATOM 678 C CA . THR A 1 94 ? -7.103 1.546 5.063 1.00 89.06 94 THR A CA 1
ATOM 679 C C . THR A 1 94 ? -7.920 0.915 6.190 1.00 89.06 94 THR A C 1
ATOM 681 O O . THR A 1 94 ? -8.104 -0.301 6.226 1.00 89.06 94 THR A O 1
ATOM 684 N N . LEU A 1 95 ? -8.467 1.748 7.086 1.00 88.19 95 LEU A N 1
ATOM 685 C CA . LEU A 1 95 ? -9.388 1.335 8.151 1.00 88.19 95 LEU A CA 1
ATOM 686 C C . LEU A 1 95 ? -10.764 1.950 7.943 1.00 88.19 95 LEU A C 1
ATOM 688 O O . LEU A 1 95 ? -10.898 3.161 7.775 1.00 88.19 95 LEU A O 1
ATOM 692 N N . LYS A 1 96 ? -11.796 1.116 8.050 1.00 87.50 96 LYS A N 1
ATOM 693 C CA . LYS A 1 96 ? -13.183 1.567 8.106 1.00 87.50 96 LYS A CA 1
ATOM 694 C C . LYS A 1 96 ? -13.631 1.607 9.559 1.00 87.50 96 LYS A C 1
ATOM 696 O O . LYS A 1 96 ? -13.576 0.589 10.242 1.00 87.50 96 LYS A O 1
ATOM 701 N N . ILE A 1 97 ? -14.084 2.765 10.026 1.00 87.12 97 ILE A N 1
ATOM 702 C CA . ILE A 1 97 ? -14.538 2.954 11.408 1.00 87.12 97 ILE A CA 1
ATOM 703 C C . ILE A 1 97 ? -15.988 3.411 11.453 1.00 87.12 97 ILE A C 1
ATOM 705 O O . ILE A 1 97 ? -16.432 4.176 10.596 1.00 87.12 97 ILE A O 1
ATOM 709 N N . TYR A 1 98 ? -16.718 2.974 12.475 1.00 83.12 98 TYR A N 1
ATOM 710 C CA . TYR A 1 98 ? -17.997 3.582 12.810 1.00 83.12 98 TYR A CA 1
ATOM 711 C C . TYR A 1 98 ? -17.774 4.856 13.630 1.00 83.12 98 TYR A C 1
ATOM 713 O O . TYR A 1 98 ? -16.934 4.864 14.537 1.00 83.12 98 TYR A O 1
ATOM 721 N N . PRO A 1 99 ? -18.513 5.938 13.333 1.00 74.44 99 PRO A N 1
ATOM 722 C CA . PRO A 1 99 ? -18.456 7.144 14.140 1.00 74.44 99 PRO A CA 1
ATOM 723 C C . PRO A 1 99 ? -18.924 6.845 15.567 1.00 74.44 99 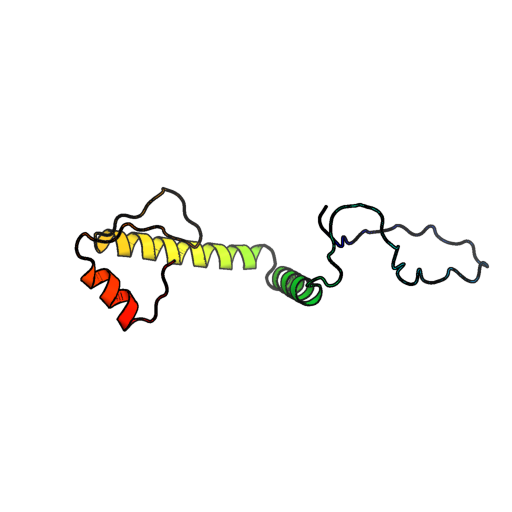PRO A C 1
ATOM 725 O O . PRO A 1 99 ? -19.844 6.058 15.789 1.00 74.44 99 PRO A O 1
ATOM 728 N N . LEU A 1 100 ? -18.299 7.509 16.540 1.00 70.62 100 LEU A N 1
ATOM 729 C CA . LEU A 1 100 ? -18.804 7.515 17.909 1.00 70.62 100 LEU A CA 1
ATOM 730 C C . LEU A 1 100 ? -20.207 8.137 17.931 1.00 70.62 100 LEU A C 1
ATOM 732 O O . LEU A 1 100 ? -20.509 9.035 17.145 1.00 70.62 100 LEU A O 1
ATOM 736 N N . ALA A 1 101 ? -21.032 7.734 18.899 1.00 64.94 101 ALA A N 1
ATOM 737 C CA . ALA A 1 101 ? -22.389 8.260 19.076 1.00 64.94 101 ALA A CA 1
ATOM 738 C C . ALA A 1 101 ? -22.458 9.799 19.235 1.00 64.94 101 ALA A C 1
ATOM 740 O O . ALA A 1 101 ? -23.513 10.390 19.029 1.00 64.94 101 ALA A O 1
ATOM 741 N N . SER A 1 102 ? -21.342 10.462 19.574 1.00 65.31 102 SER A N 1
ATOM 742 C CA . SER A 1 102 ? -21.227 11.924 19.601 1.00 65.31 102 SER A CA 1
ATOM 743 C C . SER A 1 102 ? -20.516 12.445 18.336 1.00 65.31 102 SER A C 1
ATOM 745 O O . SER A 1 102 ? -19.284 12.367 18.251 1.00 65.31 102 SER A O 1
ATOM 747 N N . PRO A 1 103 ? -21.250 13.025 17.366 1.00 65.62 103 PRO A N 1
ATOM 748 C CA . PRO A 1 103 ? -20.686 13.495 16.097 1.00 65.62 103 PRO A CA 1
ATOM 749 C C . PRO A 1 103 ? -19.721 14.685 16.249 1.00 65.62 103 PRO A C 1
ATOM 751 O O . PRO A 1 103 ? -18.912 14.951 15.358 1.00 65.62 103 PRO A O 1
ATOM 754 N N . GLU A 1 104 ? -19.750 15.395 17.381 1.00 65.25 104 GLU A N 1
ATOM 755 C CA . GLU A 1 104 ? -18.881 16.551 17.626 1.00 65.25 104 GLU A CA 1
ATOM 756 C C . GLU A 1 104 ? -17.404 16.176 17.770 1.00 65.25 104 GLU A C 1
ATOM 758 O 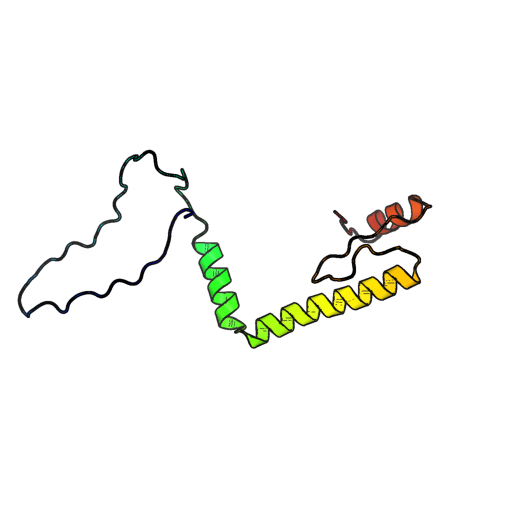O . GLU A 1 104 ? -16.542 16.894 17.259 1.00 65.25 104 GLU A O 1
ATOM 763 N N . LYS A 1 105 ? -17.085 15.039 18.405 1.00 64.81 105 LYS A N 1
ATOM 764 C CA . LYS A 1 105 ? -15.691 14.588 18.569 1.00 64.81 105 LYS A CA 1
ATOM 765 C C . LYS A 1 105 ? -15.061 14.210 17.228 1.00 64.81 105 LYS A C 1
ATOM 767 O O . LYS A 1 105 ? -13.932 14.615 16.957 1.00 64.81 105 LYS A O 1
ATOM 772 N N . SER A 1 106 ? -15.810 13.526 16.362 1.00 62.22 106 SER A N 1
ATOM 773 C CA . SER A 1 106 ? -15.361 13.198 15.003 1.00 62.22 106 SER A CA 1
ATOM 774 C C . SER A 1 106 ? -15.186 14.455 14.145 1.00 62.22 106 SER A C 1
ATOM 776 O O . SER A 1 106 ? -14.200 14.582 13.419 1.00 62.22 106 SER A O 1
ATOM 778 N N . ARG A 1 107 ? -16.084 15.441 14.282 1.00 64.56 107 ARG A N 1
ATOM 779 C CA . ARG A 1 107 ? -15.977 16.720 13.562 1.00 64.56 107 ARG A CA 1
ATOM 780 C C . ARG A 1 107 ? -14.792 17.565 14.040 1.00 64.56 107 ARG A C 1
ATOM 782 O O . ARG A 1 107 ? -14.135 18.207 13.224 1.00 64.56 107 ARG A O 1
ATOM 789 N N . ARG A 1 108 ? -14.487 17.538 15.340 1.00 65.31 108 ARG A N 1
ATOM 790 C CA . ARG A 1 108 ? -13.347 18.256 15.931 1.00 65.31 108 ARG A CA 1
ATOM 791 C C . ARG A 1 108 ? -12.005 17.650 15.521 1.00 65.31 108 ARG A C 1
ATOM 793 O O . ARG A 1 108 ? -11.080 18.400 15.227 1.00 65.31 108 ARG A O 1
ATOM 800 N N . ALA A 1 109 ? -11.921 16.320 15.425 1.00 63.72 109 ALA A N 1
ATOM 801 C CA . ALA A 1 109 ? -10.741 15.636 14.892 1.00 63.72 109 ALA A CA 1
ATOM 802 C C . ALA A 1 109 ? -10.447 16.054 13.437 1.00 63.72 109 ALA A C 1
ATOM 804 O O . ALA A 1 109 ? -9.299 16.344 13.106 1.00 63.72 109 ALA A O 1
ATOM 805 N N . ARG A 1 110 ? -11.494 16.183 12.607 1.00 63.50 110 ARG A N 1
ATOM 806 C CA . ARG A 1 110 ? -11.391 16.663 11.217 1.00 63.50 110 ARG A CA 1
ATOM 807 C C . ARG A 1 110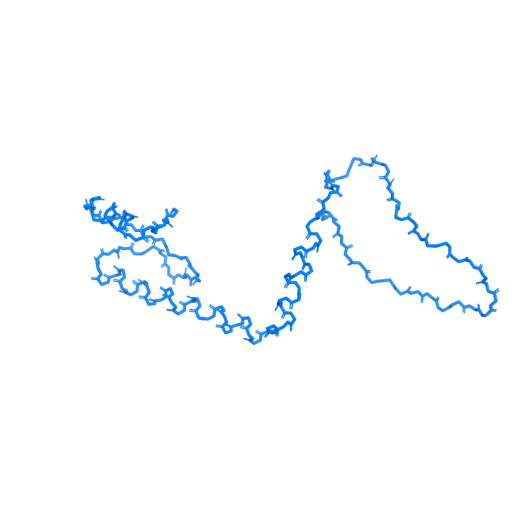 ? -10.910 18.117 11.127 1.00 63.50 110 ARG A C 1
ATOM 809 O O . ARG A 1 110 ? -10.094 18.443 10.273 1.00 63.50 110 ARG A O 1
ATOM 816 N N . ALA A 1 111 ? -11.404 18.983 12.013 1.00 61.81 111 ALA A N 1
ATOM 817 C CA . ALA A 1 111 ? -11.098 20.414 11.997 1.00 61.81 111 ALA A CA 1
ATOM 818 C C . ALA A 1 111 ? -9.689 20.753 12.519 1.00 61.81 111 ALA A C 1
ATOM 820 O O . ALA A 1 111 ? -9.057 21.666 11.999 1.00 61.81 111 ALA A O 1
ATOM 821 N N . ASN A 1 112 ? -9.189 20.024 13.522 1.00 60.81 112 ASN A N 1
ATOM 822 C CA . ASN A 1 112 ? -7.928 20.372 14.189 1.00 60.81 112 ASN A CA 1
ATOM 823 C C . ASN A 1 112 ? -6.676 19.807 13.503 1.00 60.81 112 ASN A C 1
ATOM 825 O O . ASN A 1 112 ? -5.598 20.368 13.675 1.00 60.81 112 ASN A O 1
ATOM 829 N N . HIS A 1 113 ? -6.797 18.707 12.752 1.00 62.28 113 HIS A N 1
ATOM 830 C CA . HIS A 1 113 ? -5.640 18.013 12.167 1.00 62.28 113 HIS A CA 1
ATOM 831 C C . HIS A 1 113 ? -5.604 18.025 10.634 1.00 62.28 113 HIS A C 1
ATOM 833 O O . HIS A 1 113 ? -4.697 17.436 10.053 1.00 62.28 113 HIS A O 1
ATOM 839 N N . GLY A 1 114 ? -6.574 18.663 9.966 1.00 56.88 114 GLY A N 1
ATOM 840 C CA . GLY A 1 114 ? -6.657 18.670 8.499 1.00 56.88 114 GLY A CA 1
ATOM 841 C C . GLY A 1 114 ? -6.816 17.274 7.883 1.00 56.88 114 GLY A C 1
ATOM 842 O O . GLY A 1 114 ? -6.591 17.097 6.689 1.00 56.88 114 GLY A O 1
ATOM 843 N N . SER A 1 115 ? -7.182 16.271 8.686 1.00 67.75 115 SER A N 1
ATOM 844 C CA . SER A 1 115 ? -7.320 14.890 8.244 1.00 67.75 115 SER A CA 1
ATOM 845 C C . SER A 1 115 ? -8.608 14.717 7.440 1.00 67.75 115 SER A C 1
ATOM 847 O O . SER A 1 115 ? -9.715 14.992 7.910 1.00 67.75 115 SER A O 1
ATOM 849 N N . ILE A 1 116 ? -8.461 14.265 6.195 1.00 64.88 116 ILE A N 1
ATOM 850 C CA . ILE A 1 116 ? -9.577 13.934 5.309 1.00 64.88 116 ILE A CA 1
ATOM 851 C C . ILE A 1 116 ? -9.825 12.431 5.436 1.00 64.88 116 ILE A C 1
ATOM 853 O O . ILE A 1 116 ? -9.016 11.627 4.987 1.00 64.88 116 ILE A O 1
ATOM 857 N N . PHE A 1 117 ? -10.940 12.065 6.065 1.00 65.56 117 PHE A N 1
ATOM 858 C CA . PHE A 1 117 ? -11.464 10.700 6.056 1.00 65.56 117 PHE A CA 1
ATOM 859 C C . PHE A 1 117 ? -12.499 10.587 4.929 1.00 65.56 117 PHE A C 1
ATOM 861 O O . PHE A 1 117 ? -13.323 11.498 4.782 1.00 65.56 117 PHE A O 1
ATOM 868 N N . ALA A 1 118 ? -12.406 9.523 4.127 1.00 54.94 118 ALA A N 1
ATOM 869 C CA . ALA A 1 118 ? -13.313 9.221 3.016 1.00 54.94 118 ALA A CA 1
ATOM 870 C C . ALA A 1 118 ? -14.534 8.415 3.478 1.00 54.94 118 ALA A C 1
ATOM 872 O O . ALA A 1 118 ? -14.373 7.580 4.400 1.00 54.94 118 ALA A O 1
#

Secondary structure (DSSP, 8-state):
--S------PPPPPPTT---------------S-S----S--HHHHHHHHHHHHHHHHHHHHHHHHHHHHHHHHHHHHHHHTTPEEE-S--SS--EEEPPS-HHHHHHHHHHH-----

Radius of gyration: 25.83 Å; Cα contacts (8 Å, |Δi|>4): 49; chains: 1; bounding box: 47×34×71 Å